Protein AF-A0A524Q7K1-F1 (afdb_monomer)

pLDDT: mean 82.39, std 16.14, range [43.5, 98.25]

Structure (mmCIF, N/CA/C/O backbone):
data_AF-A0A524Q7K1-F1
#
_entry.id   AF-A0A524Q7K1-F1
#
loop_
_atom_site.group_PDB
_atom_site.id
_atom_site.type_symbol
_atom_site.label_atom_id
_atom_site.label_alt_id
_atom_site.label_comp_id
_atom_site.label_asym_id
_atom_site.label_entity_id
_atom_site.label_seq_id
_atom_site.pdbx_PDB_ins_code
_atom_site.Cartn_x
_atom_site.Cartn_y
_atom_site.Cartn_z
_atom_site.occupancy
_atom_site.B_iso_or_equiv
_atom_site.auth_seq_id
_atom_site.auth_comp_id
_atom_site.auth_asym_id
_atom_site.auth_atom_id
_atom_site.pdbx_PDB_model_num
ATOM 1 N N . HIS A 1 1 ? 0.146 -5.125 -6.243 1.00 85.19 1 HIS A N 1
ATOM 2 C CA . HIS A 1 1 ? 0.680 -5.555 -7.545 1.00 85.19 1 HIS A CA 1
ATOM 3 C C . HIS A 1 1 ? 0.690 -4.391 -8.526 1.00 85.19 1 HIS A C 1
ATOM 5 O O . HIS A 1 1 ? -0.333 -3.737 -8.690 1.00 85.19 1 HIS A O 1
ATOM 11 N N . ARG A 1 2 ? 1.843 -4.122 -9.132 1.00 86.19 2 ARG A N 1
ATOM 12 C CA . ARG A 1 2 ? 2.083 -3.101 -10.156 1.00 86.19 2 ARG A CA 1
ATOM 13 C C . ARG A 1 2 ? 2.279 -3.797 -11.501 1.00 86.19 2 ARG A C 1
ATOM 15 O O . ARG A 1 2 ? 3.214 -4.585 -11.608 1.00 86.19 2 ARG A O 1
ATOM 22 N N . ASP A 1 3 ? 1.442 -3.509 -12.493 1.00 85.12 3 ASP A N 1
ATOM 23 C CA . ASP A 1 3 ? 1.575 -4.124 -13.825 1.00 85.12 3 ASP A CA 1
ATOM 24 C C . ASP A 1 3 ? 2.536 -3.336 -14.723 1.00 85.12 3 ASP A C 1
ATOM 26 O O . ASP A 1 3 ? 3.297 -3.923 -15.485 1.00 85.12 3 ASP A O 1
ATOM 30 N N . GLU A 1 4 ? 2.542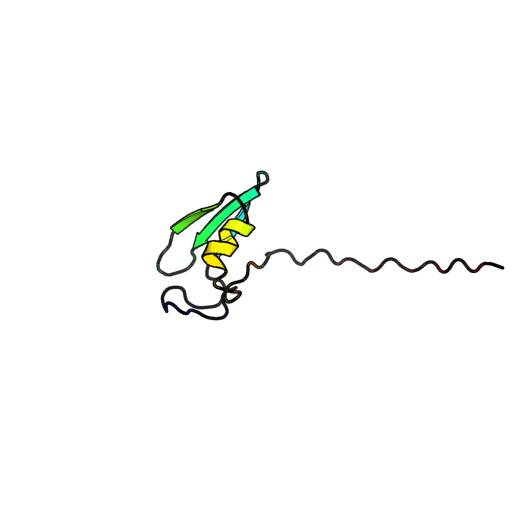 -2.007 -14.594 1.00 85.25 4 GLU A N 1
ATOM 31 C CA . GLU A 1 4 ? 3.364 -1.105 -15.405 1.00 85.25 4 GLU A CA 1
ATOM 32 C C . GLU A 1 4 ? 4.082 -0.085 -14.521 1.00 85.25 4 GLU A C 1
ATOM 34 O O . GLU A 1 4 ? 3.464 0.543 -13.660 1.00 85.25 4 GLU A O 1
ATOM 39 N N . ASP A 1 5 ? 5.383 0.112 -14.747 1.00 82.44 5 ASP A N 1
ATOM 40 C CA . ASP A 1 5 ? 6.172 1.143 -14.068 1.00 82.44 5 ASP A CA 1
ATOM 41 C C . ASP A 1 5 ? 6.440 2.331 -14.993 1.00 82.44 5 ASP A C 1
ATOM 43 O O . ASP A 1 5 ? 7.463 2.407 -15.667 1.00 82.44 5 ASP A O 1
ATOM 47 N N . GLU A 1 6 ? 5.496 3.267 -15.036 1.00 81.56 6 GLU A N 1
ATOM 48 C CA . GLU A 1 6 ? 5.553 4.428 -15.933 1.00 81.56 6 GLU A CA 1
ATOM 49 C C . GLU A 1 6 ? 6.714 5.385 -15.621 1.00 81.56 6 GLU A C 1
ATOM 51 O O . GLU A 1 6 ? 7.232 6.042 -16.521 1.00 81.56 6 GLU A O 1
ATOM 56 N N . SER A 1 7 ? 7.149 5.459 -14.361 1.00 80.94 7 SER A N 1
ATOM 57 C CA . SER A 1 7 ? 8.245 6.343 -13.950 1.00 80.94 7 SER A CA 1
ATOM 58 C C . SER A 1 7 ? 9.631 5.710 -14.099 1.00 80.94 7 SER A C 1
ATOM 60 O O . SER A 1 7 ? 10.625 6.434 -14.068 1.00 80.94 7 SER A O 1
ATOM 62 N N . GLY A 1 8 ? 9.716 4.381 -14.227 1.00 82.69 8 GLY A N 1
ATOM 63 C CA . GLY A 1 8 ? 10.976 3.630 -14.225 1.00 82.69 8 GLY A CA 1
ATOM 64 C C . GLY A 1 8 ? 11.712 3.620 -12.877 1.00 82.69 8 GLY A C 1
ATOM 65 O O . GLY A 1 8 ?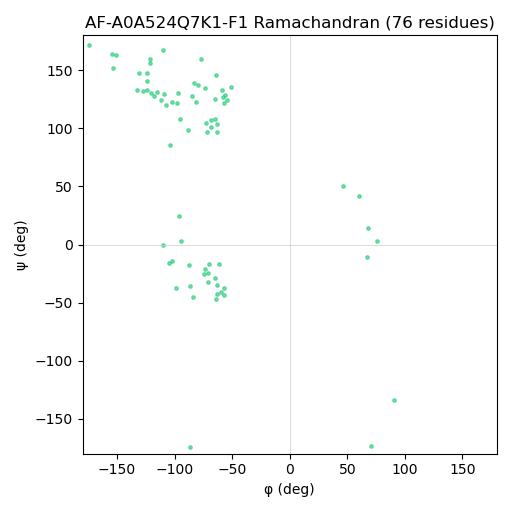 12.897 3.292 -12.83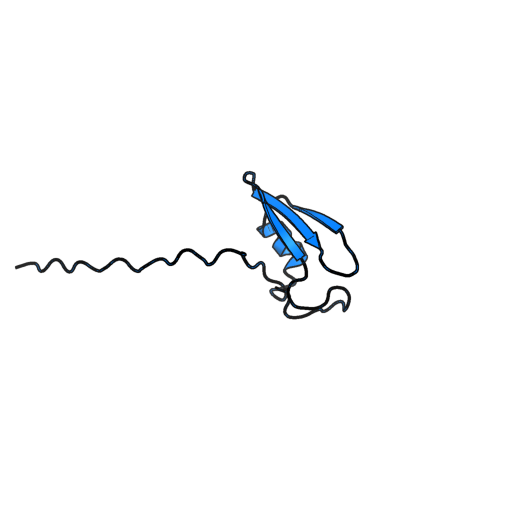3 1.00 82.69 8 GLY A O 1
ATOM 66 N N . VAL A 1 9 ? 11.051 4.023 -11.786 1.00 81.56 9 VAL A N 1
ATOM 67 C CA . VAL A 1 9 ? 11.668 4.169 -10.456 1.00 81.56 9 VAL A CA 1
ATOM 68 C C . VAL A 1 9 ? 11.400 2.962 -9.559 1.00 81.56 9 VAL A C 1
ATOM 70 O O . VAL A 1 9 ? 12.251 2.577 -8.757 1.00 81.56 9 VAL A O 1
ATOM 73 N N . SER A 1 10 ? 10.202 2.386 -9.639 1.00 78.19 10 SER A N 1
ATOM 74 C CA . SER A 1 10 ? 9.693 1.457 -8.623 1.00 78.19 10 SER A CA 1
ATOM 75 C C . SER A 1 10 ? 9.721 -0.007 -9.057 1.00 78.19 10 SER A C 1
ATOM 77 O O . SER A 1 10 ? 9.600 -0.890 -8.209 1.00 78.19 10 SER A O 1
ATOM 79 N N . GLY A 1 11 ? 9.866 -0.273 -10.353 1.00 85.31 11 GLY A N 1
ATOM 80 C CA . GLY A 1 11 ? 9.691 -1.595 -10.935 1.00 85.31 11 GLY A CA 1
ATOM 81 C C . GLY A 1 11 ? 8.231 -2.061 -10.957 1.00 85.31 11 GLY A C 1
ATOM 82 O O . GLY A 1 11 ? 7.301 -1.322 -10.628 1.00 85.31 11 GLY A O 1
ATOM 83 N N . VAL A 1 12 ? 8.042 -3.317 -11.361 1.00 88.00 12 VAL A N 1
ATOM 84 C CA . VAL A 1 12 ? 6.745 -4.012 -11.460 1.00 88.00 12 VAL A CA 1
ATOM 85 C C . VAL A 1 12 ? 6.621 -5.103 -10.386 1.00 88.00 12 VAL A C 1
ATOM 87 O O . VAL A 1 12 ? 7.603 -5.477 -9.749 1.00 88.00 12 VAL A O 1
ATOM 90 N N . GLY A 1 13 ? 5.417 -5.641 -10.179 1.00 89.25 13 GLY A N 1
ATOM 91 C CA . GLY A 1 13 ? 5.156 -6.703 -9.203 1.00 89.25 13 GLY A CA 1
ATOM 92 C C . GLY A 1 13 ? 4.779 -6.185 -7.810 1.00 89.25 13 GLY A C 1
ATOM 93 O O . GLY A 1 13 ? 3.889 -5.340 -7.668 1.00 89.25 13 GLY A O 1
ATOM 94 N N . ILE A 1 14 ? 5.381 -6.745 -6.756 1.00 91.19 14 ILE A N 1
ATOM 95 C CA . ILE A 1 14 ? 5.142 -6.315 -5.369 1.00 91.19 14 ILE A CA 1
ATOM 96 C C . ILE A 1 14 ? 6.116 -5.180 -5.043 1.00 91.19 14 ILE A C 1
ATOM 98 O O . ILE A 1 14 ? 7.282 -5.406 -4.747 1.00 91.19 14 ILE A O 1
ATOM 102 N N . VAL A 1 15 ? 5.619 -3.949 -5.131 1.00 91.62 15 VAL A N 1
ATOM 103 C CA . VAL A 1 15 ? 6.413 -2.718 -4.946 1.00 91.62 15 VAL A CA 1
ATOM 104 C C . VAL A 1 15 ? 6.217 -2.072 -3.572 1.00 91.62 15 VAL A C 1
ATOM 106 O O . VAL A 1 15 ? 6.988 -1.200 -3.173 1.00 91.62 15 VAL A O 1
ATOM 109 N N . ALA A 1 16 ? 5.184 -2.492 -2.845 1.00 93.62 16 ALA A N 1
ATOM 110 C CA . ALA A 1 16 ? 4.865 -2.025 -1.506 1.00 93.62 16 ALA A CA 1
ATOM 111 C C . ALA A 1 16 ? 4.087 -3.102 -0.743 1.00 93.62 16 ALA A C 1
ATOM 113 O O . ALA A 1 16 ? 3.355 -3.886 -1.354 1.00 93.62 16 ALA A O 1
ATOM 114 N N . GLU A 1 17 ? 4.223 -3.085 0.575 1.00 94.88 17 GLU A N 1
ATOM 115 C CA . GLU A 1 17 ? 3.439 -3.865 1.534 1.00 94.88 17 GLU A CA 1
ATOM 116 C C . GLU A 1 17 ? 2.744 -2.913 2.508 1.00 94.88 17 GLU A C 1
ATOM 118 O O . GLU A 1 17 ? 3.146 -1.756 2.657 1.00 94.88 17 GLU A O 1
ATOM 123 N N . GLY A 1 18 ? 1.689 -3.361 3.177 1.00 95.38 18 GLY A N 1
ATOM 124 C CA . GLY A 1 18 ? 1.000 -2.496 4.119 1.00 95.38 18 GLY A CA 1
ATOM 125 C C . GLY A 1 18 ? -0.102 -3.182 4.895 1.00 95.38 18 GLY A C 1
ATOM 126 O O . GLY A 1 18 ? -0.486 -4.310 4.607 1.00 95.38 18 GLY A O 1
ATOM 127 N N . VAL A 1 19 ? -0.623 -2.460 5.882 1.00 96.25 19 VAL A N 1
ATOM 128 C CA . VAL A 1 19 ? -1.717 -2.919 6.740 1.00 96.25 19 VAL A CA 1
ATOM 129 C C . VAL A 1 19 ? -2.795 -1.853 6.838 1.00 96.25 19 VAL A C 1
ATOM 131 O O . VAL A 1 19 ? -2.506 -0.653 6.827 1.00 96.25 19 VAL A O 1
ATOM 134 N N . ILE A 1 20 ? -4.042 -2.301 6.973 1.00 96.56 20 ILE A N 1
ATOM 135 C CA . ILE A 1 20 ? -5.161 -1.441 7.356 1.00 96.56 20 ILE A CA 1
ATOM 136 C C . ILE A 1 20 ? -5.395 -1.617 8.849 1.00 96.56 20 ILE A C 1
ATOM 138 O O . ILE A 1 20 ? -5.643 -2.721 9.331 1.00 96.56 20 ILE A O 1
ATOM 142 N N . LEU A 1 21 ? -5.302 -0.517 9.582 1.00 96.44 21 LEU A N 1
ATOM 143 C CA . LEU A 1 21 ? -5.574 -0.482 11.007 1.00 96.44 21 LEU A CA 1
ATOM 144 C C . LEU A 1 21 ? -7.084 -0.488 11.265 1.00 96.44 21 LEU A C 1
ATOM 146 O O . LEU A 1 21 ? -7.892 -0.078 10.432 1.00 96.44 21 LEU A O 1
ATOM 150 N N . THR A 1 22 ? -7.479 -0.881 12.473 1.00 96.19 22 THR A N 1
ATOM 151 C CA . THR A 1 22 ? -8.891 -0.914 12.897 1.00 96.19 22 THR A CA 1
ATOM 152 C C . THR A 1 22 ? -9.572 0.459 12.876 1.00 96.19 22 THR A C 1
ATOM 154 O O . THR A 1 22 ? -10.796 0.537 12.861 1.00 96.19 22 THR A O 1
ATOM 157 N N . ASN A 1 23 ? -8.793 1.544 12.832 1.00 95.50 23 ASN A N 1
ATOM 158 C CA . ASN A 1 23 ? -9.261 2.922 12.681 1.00 95.50 23 ASN A CA 1
ATOM 159 C C . ASN A 1 23 ? -9.225 3.419 11.223 1.00 95.50 23 ASN A C 1
ATOM 161 O O . ASN A 1 23 ? -9.084 4.617 11.007 1.00 95.50 23 ASN A O 1
ATOM 165 N N . THR A 1 24 ? -9.278 2.496 10.258 1.00 95.38 24 THR A N 1
ATOM 166 C CA . THR A 1 24 ? -9.259 2.703 8.796 1.00 95.38 24 THR A CA 1
ATOM 167 C C . THR A 1 24 ? -7.969 3.245 8.194 1.00 95.38 24 THR A C 1
ATOM 169 O O . THR A 1 24 ? -7.823 3.195 6.970 1.00 95.38 24 THR A O 1
ATOM 172 N N . LYS A 1 25 ? -7.019 3.713 9.011 1.00 98.19 25 LYS A N 1
ATOM 173 C CA . LYS A 1 25 ? -5.739 4.219 8.512 1.00 98.19 25 LYS A CA 1
ATOM 174 C C . LYS A 1 25 ? -4.935 3.117 7.839 1.00 98.19 25 LYS A C 1
ATOM 176 O O . LYS A 1 25 ? -4.939 1.968 8.279 1.00 98.19 25 LYS A O 1
ATOM 181 N N . VAL A 1 26 ? -4.195 3.491 6.805 1.00 98.25 26 VAL A N 1
ATOM 182 C CA . VAL A 1 26 ? -3.313 2.587 6.063 1.00 98.25 26 VAL A CA 1
ATOM 183 C C . VAL A 1 26 ? -1.872 2.947 6.360 1.00 98.25 26 VAL A C 1
ATOM 185 O O . VAL A 1 26 ? -1.500 4.106 6.205 1.00 98.25 26 VAL A O 1
ATOM 188 N N . ILE A 1 27 ? -1.063 1.959 6.734 1.00 97.88 27 ILE A N 1
ATOM 189 C CA . ILE A 1 27 ? 0.398 2.085 6.761 1.00 97.88 27 ILE A CA 1
ATOM 190 C C . ILE A 1 27 ? 0.936 1.369 5.527 1.00 97.88 27 ILE A C 1
ATOM 192 O O . ILE A 1 27 ? 0.670 0.183 5.353 1.00 97.88 27 ILE A O 1
ATOM 196 N N . LEU A 1 28 ? 1.682 2.083 4.687 1.00 97.00 28 LEU A N 1
ATOM 197 C CA . LEU A 1 28 ? 2.290 1.561 3.465 1.00 97.00 28 LEU A CA 1
ATOM 198 C C . LEU A 1 28 ? 3.817 1.670 3.558 1.00 97.00 28 LEU A C 1
ATOM 200 O O . LEU A 1 28 ? 4.342 2.748 3.831 1.00 97.00 28 LEU A O 1
ATOM 204 N N . SER A 1 29 ? 4.516 0.567 3.310 1.00 95.88 29 SER A N 1
ATOM 205 C CA . SER A 1 29 ? 5.974 0.452 3.264 1.00 95.88 29 SER A CA 1
ATOM 206 C C . SER A 1 29 ? 6.421 0.167 1.831 1.00 95.88 29 SER A C 1
ATOM 208 O O . SER A 1 29 ? 5.964 -0.793 1.208 1.00 95.88 29 SER A O 1
ATOM 210 N N . TRP A 1 30 ? 7.307 1.003 1.288 1.00 94.12 30 TRP A N 1
ATOM 211 C CA . TRP A 1 3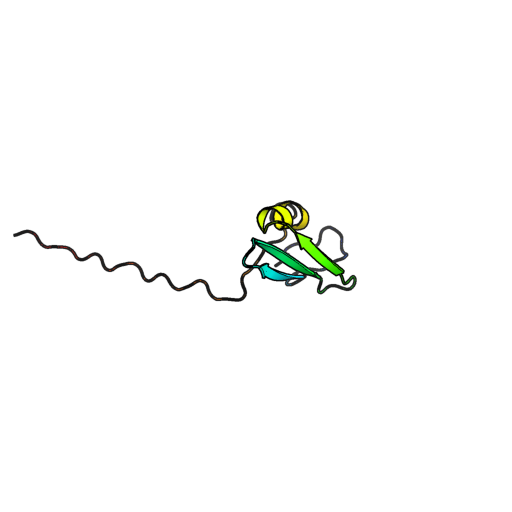0 ? 7.832 0.827 -0.069 1.00 94.12 30 TRP A CA 1
ATOM 212 C C . TRP A 1 30 ? 9.017 -0.141 -0.087 1.00 94.12 30 TRP A C 1
ATOM 214 O O . TRP A 1 30 ? 10.007 0.057 0.618 1.00 94.12 30 TRP A O 1
ATOM 224 N N . LEU A 1 31 ? 8.941 -1.153 -0.955 1.00 90.88 31 LEU A N 1
ATOM 225 C CA . LEU A 1 31 ? 9.929 -2.239 -1.060 1.00 90.88 31 LEU A CA 1
ATOM 226 C C . LEU A 1 31 ? 11.005 -1.991 -2.130 1.00 90.88 31 LEU A C 1
ATOM 228 O O . LEU A 1 31 ? 11.858 -2.840 -2.380 1.00 90.88 31 LEU A O 1
ATOM 232 N N . THR A 1 32 ? 10.961 -0.827 -2.772 1.00 86.69 32 THR A N 1
ATOM 233 C CA . THR A 1 32 ? 11.830 -0.469 -3.901 1.00 86.69 32 THR A CA 1
ATOM 234 C C . THR A 1 32 ? 13.166 0.126 -3.433 1.00 86.69 32 THR A C 1
ATOM 236 O O . THR A 1 32 ? 13.460 0.169 -2.235 1.00 86.69 32 THR A O 1
ATOM 239 N N . ILE A 1 33 ? 14.001 0.597 -4.369 1.00 85.88 33 ILE A N 1
ATOM 240 C CA . ILE A 1 33 ? 15.292 1.234 -4.051 1.00 85.88 33 ILE A CA 1
ATOM 241 C C . ILE A 1 33 ? 15.130 2.448 -3.126 1.00 85.88 33 ILE A C 1
ATOM 243 O O . ILE A 1 33 ? 15.929 2.647 -2.209 1.00 85.88 33 ILE A O 1
ATOM 247 N N . HIS A 1 34 ? 14.065 3.225 -3.326 1.00 85.25 34 HIS A N 1
ATOM 248 C CA . HIS A 1 34 ? 13.700 4.328 -2.452 1.00 85.25 34 HIS A CA 1
ATOM 249 C C . HIS A 1 34 ? 12.670 3.837 -1.442 1.00 85.25 34 HIS A C 1
ATOM 251 O O . HIS A 1 34 ? 11.516 3.568 -1.779 1.00 85.25 34 HIS A O 1
ATOM 257 N N . LYS A 1 35 ? 13.117 3.701 -0.193 1.00 88.38 35 LYS A N 1
ATOM 258 C CA . LYS A 1 35 ? 12.304 3.187 0.907 1.00 88.38 35 LYS A CA 1
ATOM 259 C C . LYS A 1 35 ? 11.716 4.338 1.704 1.00 88.38 35 LYS A C 1
ATOM 261 O O . LYS A 1 35 ? 12.435 5.245 2.121 1.00 88.38 35 LYS A O 1
ATOM 266 N N . SER A 1 36 ? 10.417 4.276 1.945 1.00 94.25 36 SER A N 1
ATOM 267 C CA . SER A 1 36 ? 9.713 5.181 2.846 1.00 94.25 36 SER A CA 1
ATOM 268 C C . SER A 1 36 ? 8.509 4.472 3.456 1.00 94.25 36 SER A C 1
ATOM 270 O O . SER A 1 36 ? 8.076 3.422 2.974 1.00 94.25 36 SER A O 1
ATOM 272 N N . ILE A 1 37 ? 7.991 5.052 4.536 1.00 97.25 37 ILE A N 1
ATOM 273 C CA . ILE A 1 37 ? 6.722 4.658 5.140 1.00 97.25 37 ILE A CA 1
ATOM 274 C C . ILE A 1 37 ? 5.774 5.840 4.998 1.00 97.25 37 ILE A C 1
ATOM 276 O O . ILE A 1 37 ? 6.140 6.971 5.323 1.00 97.25 37 ILE A O 1
ATOM 280 N N . ALA A 1 38 ? 4.565 5.574 4.519 1.00 97.12 38 ALA A N 1
ATOM 281 C CA . ALA A 1 38 ? 3.508 6.564 4.402 1.00 97.12 38 ALA A CA 1
ATOM 282 C C . ALA A 1 38 ? 2.255 6.103 5.147 1.00 97.12 38 ALA A C 1
ATOM 284 O O . ALA A 1 38 ? 1.967 4.907 5.225 1.00 97.12 38 ALA A O 1
ATOM 285 N N . ILE A 1 39 ? 1.521 7.069 5.696 1.00 98.06 39 ILE A N 1
ATOM 286 C CA . ILE A 1 39 ? 0.275 6.836 6.424 1.00 98.06 39 ILE A CA 1
ATOM 287 C C . ILE A 1 39 ? -0.841 7.601 5.718 1.00 98.06 39 ILE A C 1
ATOM 289 O O . ILE A 1 39 ? -0.683 8.790 5.446 1.00 98.06 39 ILE A O 1
ATOM 293 N N . TYR A 1 40 ? -1.954 6.921 5.450 1.00 97.75 40 TYR A N 1
ATOM 294 C CA . TYR A 1 40 ? -3.153 7.481 4.816 1.00 97.75 40 TYR A CA 1
ATOM 295 C C . TYR A 1 40 ? -4.369 7.304 5.723 1.00 97.75 40 TYR A C 1
ATOM 297 O O . TYR A 1 40 ? -4.389 6.386 6.548 1.00 97.75 40 TYR A O 1
ATOM 305 N N . ASP A 1 41 ? -5.398 8.139 5.563 1.00 97.62 41 ASP A N 1
ATOM 306 C CA . ASP A 1 41 ? -6.617 8.040 6.375 1.00 97.62 41 ASP A CA 1
ATOM 307 C C . ASP A 1 41 ? -7.507 6.865 5.959 1.00 97.62 41 ASP A C 1
ATOM 309 O O . ASP A 1 41 ? -8.267 6.337 6.777 1.00 97.62 41 ASP A O 1
ATOM 313 N N . SER A 1 42 ? -7.398 6.424 4.702 1.00 96.50 42 SER A N 1
ATOM 314 C CA . SER A 1 42 ? -8.157 5.289 4.176 1.00 96.50 42 SER A CA 1
ATOM 315 C C . SER A 1 42 ? -7.469 4.583 3.004 1.00 96.50 42 SER A C 1
ATOM 317 O O . SER A 1 42 ? -6.587 5.134 2.341 1.00 96.50 42 SER A O 1
ATOM 319 N N . LEU A 1 43 ? -7.932 3.365 2.696 1.00 94.81 43 LEU A N 1
ATOM 320 C CA . LEU A 1 43 ? -7.533 2.631 1.489 1.00 94.81 43 LEU A CA 1
ATOM 321 C C . LEU A 1 43 ? -7.873 3.398 0.208 1.00 94.81 43 LEU A C 1
ATOM 323 O O . LEU A 1 43 ? -7.065 3.421 -0.715 1.00 94.81 43 LEU A O 1
ATOM 327 N N . ALA A 1 44 ? -9.043 4.038 0.162 1.00 94.12 44 ALA A N 1
ATOM 328 C CA . ALA A 1 44 ? -9.490 4.787 -1.008 1.00 94.12 44 ALA A CA 1
ATOM 329 C C . ALA A 1 44 ? -8.568 5.977 -1.307 1.00 94.12 44 ALA A C 1
ATOM 331 O O . ALA A 1 44 ? -8.200 6.193 -2.457 1.00 94.12 44 ALA A O 1
ATOM 332 N N . GLU A 1 45 ? -8.147 6.712 -0.275 1.00 95.06 45 GLU A N 1
ATOM 333 C CA . GLU A 1 45 ? -7.194 7.817 -0.418 1.00 95.06 45 GLU A CA 1
ATOM 334 C C . GLU A 1 45 ? -5.824 7.323 -0.900 1.00 95.06 45 GLU A C 1
ATOM 336 O O . GLU A 1 45 ? -5.273 7.857 -1.864 1.00 95.06 45 GLU A O 1
ATOM 341 N N . MET A 1 46 ? -5.305 6.251 -0.293 1.00 95.69 46 MET A N 1
ATOM 342 C CA . MET A 1 46 ? -4.055 5.627 -0.730 1.00 95.69 46 MET A CA 1
ATOM 343 C C . MET A 1 46 ? -4.123 5.196 -2.205 1.00 95.69 46 MET A C 1
ATOM 345 O O . MET A 1 46 ? -3.198 5.465 -2.970 1.00 95.69 46 MET A O 1
ATOM 349 N N . GLN A 1 47 ? -5.234 4.587 -2.632 1.00 93.94 47 GLN A N 1
ATOM 350 C CA . GLN A 1 47 ? -5.452 4.161 -4.018 1.00 93.94 47 GLN A CA 1
ATOM 351 C C . GLN A 1 47 ? -5.662 5.330 -4.986 1.00 93.94 47 GLN A C 1
ATOM 353 O O . GLN A 1 47 ? -5.247 5.234 -6.139 1.00 93.94 47 GLN A O 1
ATOM 358 N N . ALA A 1 48 ? -6.262 6.437 -4.552 1.00 92.25 48 ALA A N 1
ATOM 359 C CA . ALA A 1 48 ? -6.398 7.628 -5.387 1.00 92.25 48 ALA A CA 1
ATOM 360 C C . ALA A 1 48 ? -5.026 8.221 -5.754 1.00 92.25 48 ALA A C 1
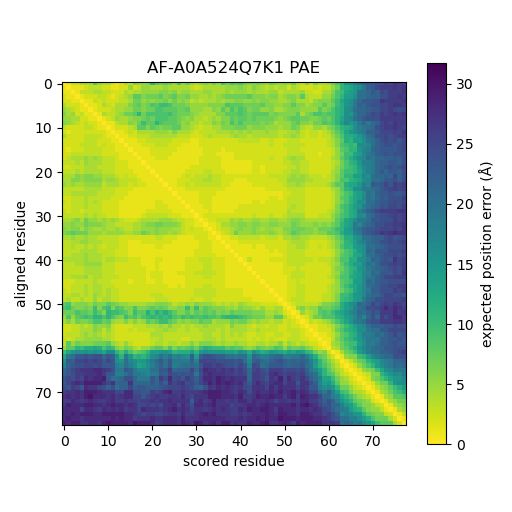ATOM 362 O O . ALA A 1 48 ? -4.841 8.695 -6.873 1.00 92.25 48 ALA A O 1
ATOM 363 N N . ILE A 1 49 ? -4.059 8.146 -4.834 1.00 91.81 49 ILE A N 1
ATOM 364 C CA . ILE A 1 49 ? -2.698 8.659 -5.031 1.00 91.81 49 ILE A CA 1
ATOM 365 C C . ILE A 1 49 ? -1.818 7.635 -5.769 1.00 91.81 49 ILE A C 1
ATOM 367 O O . ILE A 1 49 ? -1.117 7.997 -6.710 1.00 91.81 49 ILE A O 1
ATOM 371 N N . HIS A 1 50 ? -1.871 6.357 -5.374 1.00 90.94 50 HIS A N 1
ATOM 372 C CA . HIS A 1 50 ? -0.926 5.317 -5.823 1.00 90.94 50 HIS A CA 1
ATOM 373 C C . HIS A 1 50 ? -1.514 4.256 -6.750 1.00 90.94 50 HIS A C 1
ATOM 375 O O . HIS A 1 50 ? -0.804 3.352 -7.179 1.00 90.94 50 HIS A O 1
ATOM 381 N N . GLY A 1 51 ? -2.803 4.326 -7.075 1.00 80.88 51 GLY A N 1
ATOM 382 C CA . GLY A 1 51 ? -3.458 3.378 -7.980 1.00 80.88 51 GLY A CA 1
ATOM 383 C C . GLY A 1 51 ? -3.086 3.586 -9.450 1.00 80.88 51 GLY A C 1
ATOM 384 O O . GLY A 1 51 ? -3.224 2.658 -10.247 1.00 80.88 51 GLY A O 1
ATOM 385 N N . HIS A 1 52 ? -2.603 4.784 -9.811 1.00 79.88 52 HIS A N 1
ATOM 386 C CA . HIS A 1 52 ? -2.155 5.150 -11.162 1.00 79.88 52 HIS A CA 1
ATOM 387 C C . HIS A 1 52 ? -3.137 4.716 -12.268 1.00 79.88 52 HIS A C 1
ATOM 389 O O . HIS A 1 52 ? -2.749 4.044 -13.219 1.00 79.88 52 HIS A O 1
ATOM 395 N N . GLY A 1 53 ? -4.430 5.033 -12.126 1.00 77.56 53 GLY A N 1
ATOM 396 C CA . GLY A 1 53 ? -5.438 4.666 -13.131 1.00 77.56 53 GLY A CA 1
ATOM 397 C C . GLY A 1 53 ? -5.553 3.154 -13.352 1.00 77.56 53 GLY A C 1
ATOM 398 O O . GLY A 1 53 ? -5.635 2.704 -14.489 1.00 77.56 53 GLY A O 1
ATOM 399 N N . SER A 1 54 ? -5.509 2.378 -12.265 1.00 78.56 54 SER A N 1
ATOM 400 C CA . SER A 1 54 ? -5.568 0.907 -12.256 1.00 78.56 54 SER A CA 1
ATOM 401 C C . SER A 1 54 ? -4.291 0.171 -12.690 1.00 78.56 54 SER A C 1
ATOM 403 O O . SER A 1 54 ? -4.293 -1.060 -12.663 1.00 78.56 54 SER A O 1
ATOM 405 N N . LYS A 1 55 ? -3.18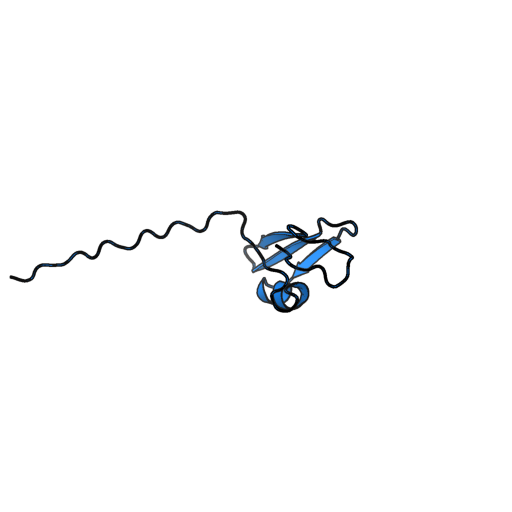8 0.880 -12.982 1.00 80.56 55 LYS A N 1
ATOM 406 C CA . LYS A 1 55 ? -1.855 0.279 -13.225 1.00 80.56 55 LYS A CA 1
ATOM 407 C C . LYS A 1 55 ? -1.213 -0.311 -11.962 1.00 80.56 55 LYS A C 1
ATOM 409 O O . LYS A 1 55 ? -0.261 -1.088 -12.034 1.00 80.56 55 LYS A O 1
ATOM 414 N N . THR A 1 56 ? -1.718 0.074 -10.789 1.00 84.69 56 THR A N 1
ATOM 415 C CA . THR A 1 56 ? -1.346 -0.505 -9.494 1.00 84.69 56 THR A CA 1
ATOM 416 C C . THR A 1 56 ? -2.600 -0.924 -8.746 1.00 84.69 56 THR A C 1
ATOM 418 O O . THR A 1 56 ? -3.546 -0.150 -8.611 1.00 84.69 56 THR A O 1
ATOM 421 N N . ARG A 1 57 ? -2.602 -2.145 -8.214 1.00 89.81 57 ARG A N 1
ATOM 422 C CA . ARG A 1 57 ? -3.704 -2.704 -7.426 1.00 89.81 57 ARG A CA 1
ATOM 423 C C . ARG A 1 57 ? -3.222 -3.165 -6.058 1.00 89.81 57 ARG A C 1
ATOM 425 O O . ARG A 1 57 ? -2.158 -3.777 -5.949 1.00 89.81 57 ARG A O 1
ATOM 432 N N . SER A 1 58 ? -4.023 -2.938 -5.025 1.00 90.69 58 SER A N 1
ATOM 433 C CA . SER A 1 58 ? -3.838 -3.582 -3.721 1.00 90.69 58 SER A CA 1
ATOM 434 C C . SER A 1 58 ? -4.259 -5.051 -3.826 1.00 90.69 58 SER A C 1
ATOM 436 O O . SER A 1 58 ? -5.291 -5.349 -4.424 1.00 90.69 58 SER A O 1
ATOM 438 N N . VAL A 1 59 ? -3.454 -5.959 -3.279 1.00 90.69 59 VAL A N 1
ATOM 439 C CA . VAL A 1 59 ? -3.761 -7.394 -3.193 1.00 90.69 59 VAL A CA 1
ATOM 440 C C . VAL A 1 59 ? -3.671 -7.762 -1.719 1.00 90.69 59 VAL A C 1
ATOM 442 O O . VAL A 1 59 ? -2.737 -7.321 -1.056 1.00 90.69 59 VAL A O 1
ATOM 445 N N . TRP A 1 60 ? -4.668 -8.482 -1.215 1.00 90.31 60 TRP A N 1
ATOM 446 C CA . TRP A 1 60 ? -4.687 -8.963 0.163 1.00 90.31 60 TRP A CA 1
ATOM 447 C C . TRP A 1 60 ? -3.886 -10.259 0.269 1.00 90.31 60 TRP A C 1
ATOM 449 O O . TRP A 1 60 ? -3.985 -11.100 -0.623 1.00 90.31 60 TRP A O 1
ATOM 459 N N . ASP A 1 61 ? -3.105 -10.397 1.341 1.00 78.50 61 ASP A N 1
ATOM 460 C CA . ASP A 1 61 ? -2.260 -11.576 1.570 1.00 78.50 61 ASP A CA 1
ATOM 461 C C . ASP A 1 61 ? -3.084 -12.829 1.918 1.00 78.50 61 ASP A C 1
ATOM 463 O O . ASP A 1 61 ? -2.646 -13.950 1.659 1.00 78.50 61 ASP A O 1
ATOM 467 N N . ASP A 1 62 ? -4.296 -12.643 2.4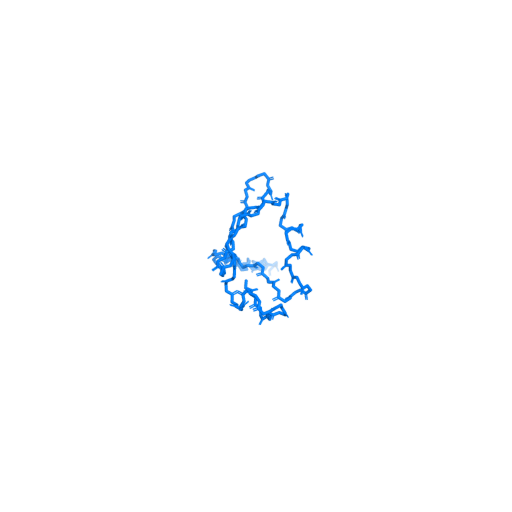51 1.00 75.50 62 ASP A N 1
ATOM 468 C CA . ASP A 1 62 ? -5.235 -13.728 2.725 1.00 75.50 62 ASP A CA 1
ATOM 469 C C . ASP A 1 62 ? -5.963 -14.170 1.442 1.00 75.50 62 ASP A C 1
ATOM 471 O O . ASP A 1 62 ? -6.469 -13.342 0.674 1.00 75.50 62 ASP A O 1
ATOM 475 N N . GLU A 1 63 ? -6.113 -15.487 1.237 1.00 57.91 63 GLU A N 1
ATOM 476 C CA . GLU A 1 63 ? -7.135 -15.988 0.312 1.00 57.91 63 GLU A CA 1
ATOM 477 C C . GLU A 1 63 ? -8.506 -15.486 0.784 1.00 57.91 63 GLU A C 1
ATOM 479 O O . GLU A 1 63 ? -8.890 -15.677 1.942 1.00 57.91 63 GLU A O 1
ATOM 484 N N . ALA A 1 64 ? -9.260 -14.842 -0.113 1.00 52.06 64 ALA A N 1
ATOM 485 C CA . ALA A 1 64 ? -10.624 -14.422 0.185 1.00 52.06 64 ALA A CA 1
ATOM 486 C C . ALA A 1 64 ? -11.415 -15.618 0.754 1.00 52.06 64 ALA A C 1
ATOM 488 O O . ALA A 1 64 ? -11.323 -16.715 0.193 1.00 52.06 64 ALA A O 1
ATOM 489 N N . PRO A 1 65 ? -12.202 -15.452 1.837 1.00 45.62 65 PRO A N 1
ATOM 490 C CA . PRO A 1 65 ? -12.950 -16.562 2.406 1.00 45.62 65 PRO A CA 1
ATOM 491 C C . PRO A 1 65 ? -13.810 -17.209 1.319 1.00 45.62 65 PRO A C 1
ATOM 493 O O . PRO A 1 65 ? -14.601 -16.537 0.656 1.00 45.62 65 PRO A O 1
ATOM 496 N N . VAL A 1 66 ? -13.645 -18.521 1.125 1.00 56.59 66 VAL A N 1
ATOM 497 C CA . VAL A 1 66 ? -14.428 -19.291 0.154 1.00 56.59 66 VAL A CA 1
ATOM 498 C C . VAL A 1 66 ? -15.897 -19.253 0.578 1.00 56.59 66 VAL A C 1
ATOM 500 O O . VAL A 1 66 ? -16.342 -20.036 1.421 1.00 56.59 66 VAL A O 1
ATOM 503 N N . VAL A 1 67 ? -16.672 -18.343 -0.011 1.00 55.25 67 VAL A N 1
ATOM 504 C CA . VAL A 1 67 ? -18.126 -18.307 0.149 1.00 55.25 67 VAL A CA 1
ATOM 505 C C . VAL A 1 67 ? -18.697 -19.489 -0.627 1.00 55.25 67 VAL A C 1
ATOM 507 O O . VAL A 1 67 ? -18.879 -19.436 -1.843 1.00 55.25 67 VAL A O 1
ATOM 510 N N . LYS A 1 68 ? -18.963 -20.597 0.071 1.00 43.50 68 LYS A N 1
ATOM 511 C CA . LYS A 1 68 ? -19.703 -21.720 -0.514 1.00 43.50 68 LYS A CA 1
ATOM 512 C C . LYS A 1 68 ? -21.126 -21.236 -0.818 1.00 43.50 68 LYS A C 1
ATOM 514 O O . LYS A 1 68 ? -21.780 -20.737 0.100 1.00 43.50 68 LYS A O 1
ATOM 519 N N . PRO A 1 69 ? -21.630 -21.370 -2.058 1.00 47.78 69 PRO A N 1
ATOM 520 C CA . PRO A 1 69 ? -23.000 -20.985 -2.358 1.00 47.78 69 PRO A CA 1
ATOM 52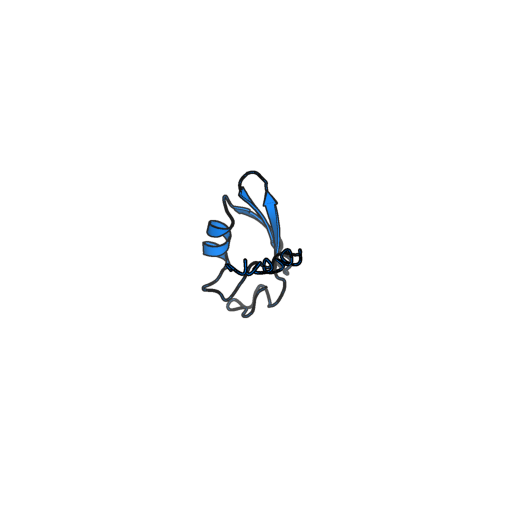1 C C . PRO A 1 69 ? -23.954 -21.796 -1.476 1.00 47.78 69 PRO A C 1
ATOM 523 O O . PRO A 1 69 ? -23.802 -23.013 -1.333 1.00 47.78 69 PRO A O 1
ATOM 526 N N . ALA A 1 70 ? -24.923 -21.113 -0.863 1.00 56.50 70 ALA A N 1
ATOM 527 C CA . ALA A 1 70 ? -25.961 -21.770 -0.084 1.00 56.50 70 ALA A CA 1
ATOM 528 C C . ALA A 1 70 ? -26.667 -22.803 -0.972 1.00 56.50 70 ALA A C 1
ATOM 530 O O . ALA A 1 70 ? -27.098 -22.486 -2.085 1.00 56.50 70 ALA A O 1
ATOM 531 N N . LYS A 1 71 ? -26.776 -24.048 -0.491 1.00 55.00 71 LYS A N 1
ATOM 532 C CA . LYS A 1 71 ? -27.610 -25.054 -1.152 1.00 55.00 71 LYS A CA 1
ATOM 533 C C . LYS A 1 71 ? -29.022 -24.478 -1.235 1.00 55.00 71 LYS A C 1
ATOM 535 O O . LYS A 1 71 ? -29.604 -24.148 -0.204 1.00 55.00 71 LYS A O 1
ATOM 540 N N . LYS A 1 72 ? -29.571 -24.353 -2.445 1.00 48.28 72 LYS A N 1
ATOM 541 C CA . LYS A 1 72 ? -31.007 -24.128 -2.607 1.00 48.28 72 LYS A CA 1
ATOM 542 C C . LYS A 1 72 ? -31.709 -25.365 -2.051 1.00 48.28 72 LYS A C 1
ATOM 544 O O . LYS A 1 72 ? -31.689 -26.414 -2.688 1.00 48.28 72 LYS A O 1
ATOM 549 N N . THR A 1 73 ? -32.282 -25.256 -0.858 1.00 49.03 73 THR A N 1
ATOM 550 C CA . THR A 1 73 ? -33.313 -26.192 -0.420 1.00 49.03 73 THR A CA 1
ATOM 551 C C . THR A 1 73 ? -34.520 -25.909 -1.300 1.00 49.03 73 THR A C 1
ATOM 553 O O . THR A 1 73 ? -35.192 -24.896 -1.121 1.00 49.03 73 THR A O 1
ATOM 556 N N . ILE A 1 74 ? -34.737 -26.747 -2.311 1.00 57.84 74 ILE A N 1
ATOM 557 C CA . ILE A 1 74 ? -36.039 -26.819 -2.964 1.00 57.84 74 ILE A CA 1
ATOM 558 C C . ILE A 1 74 ? -36.956 -27.419 -1.901 1.00 57.84 74 ILE A C 1
ATOM 560 O O . ILE A 1 74 ? -36.789 -28.574 -1.514 1.00 57.84 74 ILE A O 1
ATOM 564 N N . LEU A 1 75 ? -37.829 -26.589 -1.338 1.00 58.12 75 LEU A N 1
ATOM 565 C CA . LEU A 1 75 ? -39.011 -27.089 -0.657 1.00 58.12 75 LEU A CA 1
ATOM 566 C C . LEU A 1 75 ? -39.922 -27.577 -1.784 1.00 58.12 75 LEU A C 1
ATOM 568 O O . LEU A 1 75 ? -40.450 -26.755 -2.529 1.00 58.12 75 LEU A O 1
ATOM 572 N N . ASP A 1 76 ? -40.006 -28.894 -1.967 1.00 55.50 76 ASP A N 1
ATOM 573 C CA . ASP A 1 76 ? -41.087 -29.481 -2.754 1.00 55.50 76 ASP A CA 1
ATOM 574 C C . ASP A 1 76 ? -42.382 -29.193 -1.992 1.00 55.50 76 ASP A C 1
ATOM 576 O O . ASP A 1 76 ? -42.615 -29.721 -0.901 1.00 55.50 76 ASP A O 1
ATOM 580 N N . GLU A 1 77 ? -43.188 -28.284 -2.533 1.00 53.88 77 GLU A N 1
ATOM 581 C CA . GLU A 1 77 ? -44.588 -28.175 -2.158 1.00 53.88 77 GLU A CA 1
ATOM 582 C C . GLU A 1 77 ? -45.377 -29.231 -2.944 1.00 53.88 77 GLU A C 1
ATOM 584 O O . GLU A 1 77 ? -45.379 -29.225 -4.175 1.00 53.88 77 GLU A O 1
ATOM 589 N N . THR A 1 78 ? -46.068 -30.079 -2.173 1.00 55.69 78 THR A N 1
ATOM 590 C CA . THR A 1 78 ? -47.0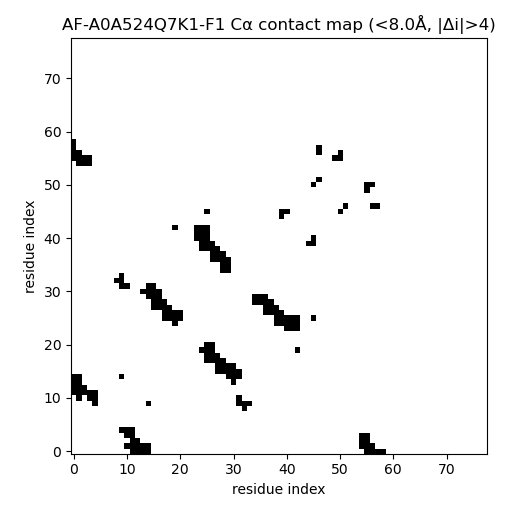71 -31.112 -2.519 1.00 55.69 78 THR A CA 1
ATOM 591 C C . THR A 1 78 ? -46.588 -32.450 -3.069 1.00 55.69 78 THR A C 1
ATOM 593 O O . THR A 1 78 ? -46.066 -32.504 -4.200 1.00 55.69 78 THR A O 1
#

Sequence (78 aa):
HRDEDESGVSGVGIVAEGVILTNTKVILSWLTIHKSIAIYDSLAEMQAIHGHGSKTRSVWDDEAPVVKPAKKTILDET

Radius of gyration: 18.84 Å; Cα contacts (8 Å, |Δi|>4): 97; chains: 1; bounding box: 62×40×29 Å

Nearest PDB structures (foldseek):
  3rby-assembly1_B  TM=5.616E-01  e=3.672E+00  Saccharomyces cerevisiae
  1hl6-assembly1_B  TM=5.256E-01  e=7.351E+00  Drosophila melanogaster
  8e59-assembly1_C  TM=3.259E-01  e=2.361E+00  Homo sapiens

Mean predicted aligned error: 9.68 Å

Foldseek 3Di:
DAQDDPPVFQDGDCQWDWDQDPQQKIWIWGPTPDTDIDIDNHPVVVCVVPCVVVSDDDDDPDDDPPPDPPPPPPPPDD

Solvent-accessible surface area (backbone atoms only — not comparable to full-atom values): 4970 Å² total; per-residue (Å²): 66,27,81,58,46,89,82,73,71,57,57,58,38,79,40,58,51,69,50,74,45,98,80,45,28,25,44,39,37,37,69,34,90,72,67,52,77,48,78,36,75,29,64,68,59,46,40,71,73,62,14,64,92,73,36,26,44,92,73,74,95,64,80,76,79,83,77,73,78,78,79,79,78,76,78,83,80,130

Secondary structure (DSSP, 8-state):
-BS--TTSSS-SB--EEEEE-TTS-EEEEE-SSS--EEEES-HHHHHHHHSTTTTB----SSPPP--PPPP-------